Protein AF-A0A8J2TEN2-F1 (afdb_monomer)

Nearest PDB structures (foldseek):
  8vpb-assembly1_B  TM=5.980E-01  e=1.510E+00  Acetivibrio thermocellus ATCC 27405
  7sqc-assembly1_1G  TM=8.662E-01  e=4.740E+00  Chlamydomonas reinhardtii
  7t56-assembly1_B  TM=5.856E-01  e=4.740E+00  Acetivibrio thermocellus
  9dbq-assembly1_B  TM=3.751E-01  e=6.031E+00  Homo sapiens

Structure (mmCIF, N/CA/C/O backbone):
data_AF-A0A8J2TEN2-F1
#
_entry.id   AF-A0A8J2TEN2-F1
#
loop_
_atom_site.group_PDB
_atom_site.id
_atom_site.type_symbol
_atom_site.label_atom_id
_atom_site.label_alt_id
_atom_site.label_comp_id
_atom_site.label_asym_id
_atom_site.label_entity_id
_atom_site.label_seq_id
_atom_site.pdbx_PDB_ins_code
_atom_site.Cartn_x
_atom_site.Cartn_y
_atom_site.Cartn_z
_atom_site.occupancy
_atom_site.B_iso_or_equiv
_atom_site.auth_seq_id
_atom_site.auth_comp_id
_atom_site.auth_asym_id
_atom_site.auth_atom_id
_atom_site.pdbx_PDB_model_num
ATOM 1 N N . MET A 1 1 ? 18.095 -9.467 13.710 1.00 36.69 1 MET A N 1
ATOM 2 C CA . MET A 1 1 ? 17.547 -8.152 14.106 1.00 36.69 1 MET A CA 1
ATOM 3 C C . MET A 1 1 ? 16.062 -8.316 14.392 1.00 36.69 1 MET A C 1
ATOM 5 O O . MET A 1 1 ? 15.242 -8.131 13.503 1.00 36.69 1 MET A O 1
ATOM 9 N N . THR A 1 2 ? 15.722 -8.758 15.600 1.00 38.66 2 THR A N 1
ATOM 10 C CA . THR A 1 2 ? 14.329 -8.965 16.019 1.00 38.66 2 THR A CA 1
ATOM 11 C C . THR A 1 2 ? 13.789 -7.636 16.530 1.00 38.66 2 THR A C 1
ATOM 13 O O . THR A 1 2 ? 14.260 -7.135 17.548 1.00 38.66 2 THR A O 1
ATOM 16 N N . PHE A 1 3 ? 12.848 -7.034 15.803 1.00 45.72 3 PHE A N 1
ATOM 17 C CA . PHE A 1 3 ? 12.168 -5.817 16.236 1.00 45.72 3 PHE A CA 1
ATOM 18 C C . PHE A 1 3 ? 11.108 -6.201 17.271 1.00 45.72 3 PHE A C 1
ATOM 20 O O . PHE A 1 3 ? 10.046 -6.721 16.934 1.00 45.72 3 PHE A O 1
ATOM 27 N N . ILE A 1 4 ? 11.436 -6.015 18.547 1.00 41.91 4 ILE A N 1
ATOM 28 C CA . ILE A 1 4 ? 10.515 -6.237 19.658 1.00 41.91 4 ILE A CA 1
ATOM 29 C C . ILE A 1 4 ? 9.688 -4.959 19.819 1.00 41.91 4 ILE A C 1
ATOM 31 O O . ILE A 1 4 ? 10.149 -3.975 20.392 1.00 41.91 4 ILE A O 1
ATOM 35 N N . TRP A 1 5 ? 8.453 -4.973 19.317 1.00 43.09 5 TRP A N 1
ATOM 36 C CA . TRP A 1 5 ? 7.445 -3.961 19.636 1.00 43.09 5 TRP A CA 1
ATOM 37 C C . TRP A 1 5 ? 6.925 -4.225 21.057 1.00 43.09 5 TRP A C 1
ATOM 39 O O . TRP A 1 5 ? 5.862 -4.803 21.269 1.00 43.09 5 TRP A O 1
ATOM 49 N N . GLN A 1 6 ? 7.744 -3.899 22.056 1.00 43.59 6 GLN A N 1
ATOM 50 C CA . GLN A 1 6 ? 7.411 -4.074 23.466 1.00 43.59 6 GLN A CA 1
ATOM 51 C C . GLN A 1 6 ? 6.340 -3.046 23.872 1.00 43.59 6 GLN A C 1
ATOM 53 O O . GLN A 1 6 ? 6.627 -1.903 24.205 1.00 43.59 6 GLN A O 1
ATOM 58 N N . GLY A 1 7 ? 5.073 -3.447 23.762 1.00 48.34 7 GLY A N 1
ATOM 59 C CA . GLY A 1 7 ? 4.202 -3.676 24.922 1.00 48.34 7 GLY A CA 1
ATOM 60 C C . GLY A 1 7 ? 4.046 -2.607 26.013 1.00 48.34 7 GLY A C 1
ATOM 61 O O . GLY A 1 7 ? 3.633 -2.971 27.107 1.00 48.34 7 GLY A O 1
ATOM 62 N N . ALA A 1 8 ? 4.317 -1.324 25.772 1.00 41.38 8 ALA A N 1
ATOM 63 C CA . ALA A 1 8 ? 4.174 -0.271 26.789 1.00 41.38 8 ALA A CA 1
ATOM 64 C C . ALA A 1 8 ? 2.822 0.481 26.762 1.00 41.38 8 ALA A C 1
ATOM 66 O O . ALA A 1 8 ? 2.775 1.658 27.106 1.00 41.38 8 ALA A O 1
ATOM 67 N N . PHE A 1 9 ? 1.716 -0.157 26.353 1.00 50.09 9 PHE A N 1
ATOM 68 C CA . PHE A 1 9 ? 0.413 0.530 26.239 1.00 50.09 9 PHE A CA 1
ATOM 69 C C . PHE A 1 9 ? -0.691 0.054 27.195 1.00 50.09 9 PHE A C 1
ATOM 71 O O . PHE A 1 9 ? -1.749 0.675 27.216 1.00 50.09 9 PHE A O 1
ATOM 78 N N . PHE A 1 10 ? -0.476 -0.980 28.017 1.00 44.62 10 PHE A N 1
ATOM 79 C CA . PHE A 1 10 ? -1.570 -1.562 28.818 1.00 44.62 10 PHE A CA 1
ATOM 80 C C . PHE A 1 10 ? -1.452 -1.397 30.339 1.00 44.62 10 PHE A C 1
ATOM 82 O O . PHE A 1 10 ? -2.348 -1.817 31.063 1.00 44.62 10 PHE A O 1
ATOM 89 N N . SER A 1 11 ? -0.419 -0.723 30.842 1.00 36.31 11 SER A N 1
ATOM 90 C CA . SER A 1 11 ? -0.152 -0.658 32.285 1.00 36.31 11 SER A CA 1
ATOM 91 C C . SER A 1 11 ? -0.374 0.746 32.859 1.00 36.31 11 SER A C 1
ATOM 93 O O . SER A 1 11 ? 0.595 1.351 33.298 1.00 36.31 11 SER A O 1
ATOM 95 N N . ASN A 1 12 ? -1.603 1.295 32.804 1.00 33.25 12 ASN A N 1
ATOM 96 C CA . ASN A 1 12 ? -2.109 2.217 33.855 1.00 33.25 12 ASN A CA 1
ATOM 97 C C . ASN A 1 12 ? -3.552 2.758 33.722 1.00 33.25 12 ASN A C 1
ATOM 99 O O . ASN A 1 12 ? -3.970 3.526 34.580 1.00 33.25 12 ASN A O 1
ATOM 103 N N . ASN A 1 13 ? -4.351 2.387 32.718 1.00 39.09 13 ASN A N 1
ATOM 104 C CA . ASN A 1 13 ? -5.713 2.935 32.571 1.00 39.09 13 ASN A CA 1
ATOM 105 C C . ASN A 1 13 ? -6.800 1.926 32.961 1.00 39.09 13 ASN A C 1
ATOM 107 O O . ASN A 1 13 ? -7.642 1.572 32.146 1.00 39.09 13 ASN A O 1
ATOM 111 N N . VAL A 1 14 ? -6.793 1.454 34.210 1.00 41.94 14 VAL A N 1
ATOM 112 C CA . VAL A 1 14 ? -7.923 0.663 34.747 1.00 41.94 14 VAL A CA 1
ATOM 113 C C . VAL A 1 14 ? -9.119 1.557 35.119 1.00 41.94 14 VAL A C 1
ATOM 115 O O . VAL A 1 14 ? -10.198 1.049 35.390 1.00 41.94 14 VAL A O 1
ATOM 118 N N . ALA A 1 15 ? -9.008 2.887 35.069 1.00 46.69 15 ALA A N 1
ATOM 119 C CA . ALA A 1 15 ? -10.138 3.754 35.397 1.00 46.69 15 ALA A CA 1
ATOM 120 C C . ALA A 1 15 ? -10.027 5.144 34.758 1.00 46.69 15 ALA A C 1
ATOM 122 O O . ALA A 1 15 ? -9.577 6.080 35.402 1.00 46.69 15 ALA A O 1
ATOM 123 N N . MET A 1 16 ? -10.471 5.297 33.509 1.00 45.56 16 MET A N 1
ATOM 124 C CA . MET A 1 16 ? -11.051 6.560 33.020 1.00 45.56 16 MET A CA 1
ATOM 125 C C . MET A 1 16 ? -12.132 6.227 31.988 1.00 45.56 16 MET A C 1
ATOM 127 O O . MET A 1 16 ? -12.006 6.525 30.805 1.00 45.56 16 MET A O 1
ATOM 131 N N . ALA A 1 17 ? -13.186 5.546 32.436 1.00 49.12 17 ALA A N 1
ATOM 132 C CA . ALA A 1 17 ? -14.435 5.472 31.693 1.00 49.12 17 ALA A CA 1
ATOM 133 C C . ALA A 1 17 ? -15.268 6.709 32.057 1.00 49.12 17 ALA A C 1
ATOM 135 O O . ALA A 1 17 ? -16.128 6.666 32.930 1.00 49.12 17 ALA A O 1
ATOM 136 N N . SER A 1 18 ? -14.950 7.840 31.430 1.00 53.00 18 SER A N 1
ATOM 137 C CA . SER A 1 18 ? -15.948 8.878 31.182 1.00 53.00 18 SER A CA 1
ATOM 138 C C . SER A 1 18 ? -16.288 8.829 29.696 1.00 53.00 18 SER A C 1
ATOM 140 O O . SER A 1 18 ? -15.437 8.491 28.869 1.00 53.00 18 SER A O 1
ATOM 142 N N . THR A 1 19 ? -17.527 9.148 29.343 1.00 59.56 19 THR A N 1
ATOM 143 C CA . THR A 1 19 ? -17.968 9.330 27.951 1.00 59.56 19 THR A CA 1
ATOM 144 C C . THR A 1 19 ? -17.006 10.222 27.151 1.00 59.56 19 THR A C 1
ATOM 146 O O . THR A 1 19 ? -16.657 9.879 26.025 1.00 59.56 19 THR A O 1
ATOM 149 N N . ASP A 1 20 ? -16.436 11.258 27.779 1.00 62.19 20 ASP A N 1
ATOM 150 C CA . ASP A 1 20 ? -15.400 12.117 27.180 1.00 62.19 20 ASP A CA 1
ATOM 151 C C . ASP A 1 20 ? -14.125 11.362 26.755 1.00 62.19 20 ASP A C 1
ATOM 153 O O . ASP A 1 20 ? -13.495 11.695 25.746 1.00 62.19 20 ASP A O 1
ATOM 157 N N . ALA A 1 21 ? -13.697 10.348 27.514 1.00 66.19 21 ALA A N 1
ATOM 158 C CA . ALA A 1 21 ? -12.529 9.541 27.161 1.00 66.19 21 ALA A CA 1
ATOM 159 C C . ALA A 1 21 ? -12.826 8.622 25.967 1.00 66.19 21 ALA A C 1
ATOM 161 O O . ALA A 1 21 ? -11.975 8.454 25.091 1.00 66.19 21 ALA A O 1
ATOM 162 N N . ALA A 1 22 ? -14.042 8.079 25.910 1.00 66.38 22 ALA A N 1
ATOM 163 C CA . ALA A 1 22 ? -14.532 7.252 24.815 1.00 66.38 22 ALA A CA 1
ATOM 164 C C . ALA A 1 22 ? -14.627 8.054 23.498 1.00 66.38 22 ALA A C 1
ATOM 166 O O . ALA A 1 22 ? -14.047 7.648 22.488 1.00 66.38 22 ALA A O 1
ATOM 167 N N . ASP A 1 23 ? -15.215 9.254 23.534 1.00 75.00 23 ASP A N 1
ATOM 168 C CA . ASP A 1 23 ? -15.289 10.167 22.380 1.00 75.00 23 ASP A CA 1
ATOM 169 C C . ASP A 1 23 ? -13.898 10.590 21.879 1.00 75.00 23 ASP A C 1
ATOM 171 O O . ASP A 1 23 ? -13.632 10.679 20.674 1.00 75.00 23 ASP A O 1
ATOM 175 N N . LYS A 1 24 ? -12.955 10.813 22.800 1.00 80.12 24 LYS A N 1
ATOM 176 C CA . LYS A 1 24 ? -11.568 11.148 22.454 1.00 80.12 24 LYS A CA 1
ATOM 177 C C . LYS A 1 24 ? -10.844 9.989 21.765 1.00 80.12 24 LYS A C 1
ATOM 179 O O . LYS A 1 24 ? -10.023 10.239 20.875 1.00 80.12 24 LYS A O 1
ATOM 184 N N . VAL A 1 25 ? -11.120 8.746 22.165 1.00 77.88 25 VAL A N 1
ATOM 185 C CA . VAL A 1 25 ? -10.556 7.545 21.533 1.00 77.88 25 VAL A CA 1
ATOM 186 C C . VAL A 1 25 ? -11.105 7.376 20.120 1.00 77.88 25 VAL A C 1
ATOM 188 O O . VAL A 1 25 ? -10.298 7.265 19.201 1.00 77.88 25 VAL A O 1
ATOM 191 N N . GLU A 1 26 ? -12.421 7.444 19.914 1.00 77.81 26 GLU A N 1
ATOM 192 C CA . GLU A 1 26 ? -13.033 7.387 18.573 1.00 77.81 26 GLU A CA 1
ATOM 193 C C . GLU A 1 26 ? -12.474 8.461 17.636 1.00 77.81 26 GLU A C 1
ATOM 195 O O . GLU A 1 26 ? -12.019 8.160 16.531 1.00 77.81 26 GLU A O 1
ATOM 200 N N . ASN A 1 27 ? -12.407 9.713 18.102 1.00 79.56 27 ASN A N 1
ATOM 201 C CA . ASN A 1 27 ? -11.874 10.819 17.306 1.00 79.56 27 ASN A CA 1
ATOM 202 C C . ASN A 1 27 ? -10.406 10.585 16.909 1.00 79.56 27 ASN A C 1
ATOM 204 O O . ASN A 1 27 ? -9.999 10.857 15.775 1.00 79.56 27 ASN A O 1
ATOM 208 N N . LYS A 1 28 ? -9.595 10.059 17.836 1.00 84.75 28 LYS A N 1
ATOM 209 C CA . LYS A 1 28 ? -8.194 9.731 17.565 1.00 84.75 28 LYS A CA 1
ATOM 210 C C . LYS A 1 28 ? -8.065 8.561 16.594 1.00 84.75 28 LYS A C 1
ATOM 212 O O . LYS A 1 28 ? -7.260 8.649 15.673 1.00 84.75 28 LYS A O 1
ATOM 217 N N . VAL A 1 29 ? -8.856 7.506 16.770 1.00 83.62 29 VAL A N 1
ATOM 218 C CA . VAL A 1 29 ? -8.856 6.330 15.892 1.00 83.62 29 VAL A CA 1
ATOM 219 C C . VAL A 1 29 ? -9.236 6.733 14.471 1.00 83.62 29 VAL A C 1
ATOM 221 O O . VAL A 1 29 ? -8.516 6.372 13.547 1.00 83.62 29 VAL A O 1
ATOM 224 N N . GLY A 1 30 ? -10.269 7.562 14.289 1.00 78.75 30 GLY A N 1
ATOM 225 C CA . GLY A 1 30 ? -10.634 8.098 12.976 1.00 78.75 30 GLY A CA 1
ATOM 226 C C . GLY A 1 30 ? -9.515 8.934 12.338 1.00 78.75 30 GLY A C 1
ATOM 227 O O . GLY A 1 30 ? -9.197 8.759 11.160 1.00 78.75 30 GLY A O 1
ATOM 228 N N . LYS A 1 31 ? -8.845 9.801 13.115 1.00 85.81 31 LYS A N 1
ATOM 229 C CA . LYS A 1 31 ? -7.689 10.587 12.636 1.00 85.81 31 LYS A CA 1
ATOM 230 C C . LYS A 1 31 ? -6.493 9.717 12.256 1.00 85.81 31 LYS A C 1
ATOM 232 O O . LYS A 1 31 ? -5.875 9.951 11.217 1.00 85.81 31 LYS A O 1
ATOM 237 N N . ASP A 1 32 ? -6.150 8.739 13.086 1.00 86.69 32 ASP A N 1
ATOM 238 C CA . ASP A 1 32 ? -5.003 7.863 12.859 1.00 86.69 32 ASP A CA 1
ATOM 239 C C . ASP A 1 32 ? -5.278 6.885 11.704 1.00 86.69 32 ASP A C 1
ATOM 241 O O . ASP A 1 32 ? -4.394 6.671 10.874 1.00 86.69 32 ASP A O 1
ATOM 245 N N . ALA A 1 33 ? -6.511 6.385 11.566 1.00 85.94 33 ALA A N 1
ATOM 246 C CA . ALA A 1 33 ? -6.958 5.610 10.410 1.00 85.94 33 ALA A CA 1
ATOM 247 C C . ALA A 1 33 ? -6.893 6.436 9.117 1.00 85.94 33 ALA A C 1
ATOM 249 O O . ALA A 1 33 ? -6.340 5.974 8.119 1.00 85.94 33 ALA A O 1
ATOM 250 N N . GLY A 1 34 ? -7.374 7.683 9.140 1.00 86.75 34 GLY A N 1
ATOM 251 C CA . GLY A 1 34 ? -7.256 8.607 8.010 1.00 86.75 34 GLY A CA 1
ATOM 252 C C . GLY A 1 34 ? -5.799 8.867 7.614 1.00 86.75 34 GLY A C 1
ATOM 253 O O . GLY A 1 34 ? -5.445 8.763 6.440 1.00 86.75 34 GLY A O 1
ATOM 254 N N . ARG A 1 35 ? -4.916 9.117 8.592 1.00 90.38 35 ARG A N 1
ATOM 255 C CA . ARG A 1 35 ? -3.473 9.281 8.345 1.00 90.38 35 ARG A CA 1
ATOM 256 C C . ARG A 1 35 ? -2.850 8.011 7.759 1.00 90.38 35 ARG A C 1
ATOM 258 O O . ARG A 1 35 ? -2.040 8.109 6.841 1.00 90.38 35 ARG A O 1
ATOM 265 N N . ALA A 1 36 ? -3.226 6.838 8.265 1.00 90.25 36 ALA A N 1
ATOM 266 C CA . ALA A 1 36 ? -2.737 5.561 7.758 1.00 90.25 36 ALA A CA 1
ATOM 267 C C . ALA A 1 36 ? -3.164 5.330 6.302 1.00 90.25 36 ALA A C 1
ATOM 269 O O . ALA A 1 36 ? -2.329 4.954 5.485 1.00 90.25 36 ALA A O 1
ATOM 270 N N . LYS A 1 37 ? -4.424 5.615 5.952 1.00 90.94 37 LYS A N 1
ATOM 271 C CA . LYS A 1 37 ? -4.911 5.529 4.565 1.00 90.94 37 LYS A CA 1
ATOM 272 C C . LYS A 1 37 ? -4.169 6.479 3.631 1.00 90.94 37 LYS A C 1
ATOM 274 O O . LYS A 1 37 ? -3.709 6.040 2.583 1.00 90.94 37 LYS A O 1
ATOM 279 N N . ASN A 1 38 ? -3.966 7.733 4.035 1.00 92.00 38 ASN A N 1
ATOM 280 C CA . ASN A 1 38 ? -3.179 8.685 3.245 1.00 92.00 38 ASN A CA 1
ATOM 281 C C . ASN A 1 38 ? -1.747 8.181 3.028 1.00 92.00 38 ASN A C 1
ATOM 283 O O . ASN A 1 38 ? -1.261 8.164 1.907 1.00 92.00 38 ASN A O 1
ATOM 287 N N . PHE A 1 39 ? -1.099 7.662 4.073 1.00 93.56 39 PHE A N 1
ATOM 288 C CA . PHE A 1 39 ? 0.233 7.071 3.944 1.00 93.56 39 PHE A CA 1
ATOM 289 C C . PHE A 1 39 ? 0.263 5.859 2.993 1.00 93.56 39 PHE A C 1
ATOM 291 O O . PHE A 1 39 ? 1.218 5.686 2.231 1.00 93.56 39 PHE A O 1
ATOM 298 N N . ILE A 1 40 ? -0.773 5.013 3.022 1.00 92.25 40 ILE A N 1
ATOM 299 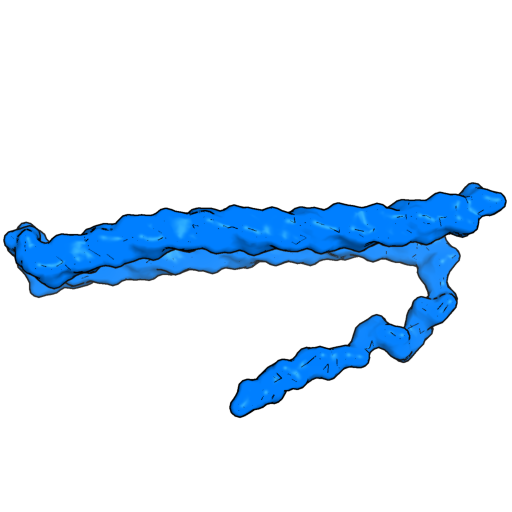C CA . ILE A 1 40 ? -0.920 3.874 2.106 1.00 92.25 40 ILE A CA 1
ATOM 300 C C . ILE A 1 40 ? -1.072 4.367 0.659 1.00 92.25 40 ILE A C 1
ATOM 302 O O . ILE A 1 40 ? -0.397 3.837 -0.225 1.00 92.25 40 ILE A O 1
ATOM 306 N N . GLN A 1 41 ? -1.899 5.390 0.423 1.00 93.62 41 GLN A N 1
ATOM 307 C CA . GLN A 1 41 ? -2.076 6.030 -0.886 1.00 93.62 41 GLN A CA 1
ATOM 308 C C . GLN A 1 41 ? -0.759 6.628 -1.396 1.00 93.62 41 GLN A C 1
ATOM 310 O O . GLN A 1 41 ? -0.323 6.272 -2.489 1.00 93.62 41 GLN A O 1
ATOM 315 N N . ASP A 1 42 ? -0.068 7.424 -0.578 1.00 95.38 42 ASP A N 1
ATOM 316 C CA . ASP A 1 42 ? 1.221 8.034 -0.925 1.00 95.38 42 ASP A CA 1
ATOM 317 C C . ASP A 1 42 ? 2.273 6.970 -1.265 1.00 95.38 42 ASP A C 1
ATOM 319 O O . ASP A 1 42 ? 3.066 7.106 -2.200 1.00 95.38 42 ASP A O 1
ATOM 323 N N . THR A 1 43 ? 2.301 5.880 -0.495 1.00 93.94 43 THR A N 1
ATOM 324 C CA . THR A 1 43 ? 3.237 4.775 -0.724 1.00 93.94 43 THR A CA 1
ATOM 325 C C . THR A 1 43 ? 2.913 4.045 -2.022 1.00 93.94 43 THR A C 1
ATOM 327 O O . THR A 1 43 ? 3.819 3.752 -2.803 1.00 93.94 43 THR A O 1
ATOM 330 N N . LYS A 1 44 ? 1.628 3.777 -2.281 1.00 95.00 44 LYS A N 1
ATOM 331 C CA . LYS A 1 44 ? 1.151 3.201 -3.542 1.00 95.00 44 LYS A CA 1
ATOM 332 C C . LYS A 1 44 ? 1.605 4.065 -4.716 1.00 95.00 44 LYS A C 1
ATOM 334 O O . LYS A 1 44 ? 2.234 3.534 -5.627 1.00 95.00 44 LYS A O 1
ATOM 339 N N . GLU A 1 45 ? 1.348 5.369 -4.677 1.00 94.81 45 GLU A N 1
ATOM 340 C CA . GLU A 1 45 ? 1.730 6.309 -5.739 1.00 94.81 45 GLU A CA 1
ATOM 341 C C . GLU A 1 45 ? 3.242 6.321 -5.976 1.00 94.81 45 GLU A C 1
ATOM 343 O O . GLU A 1 45 ? 3.684 6.106 -7.104 1.00 94.81 45 GLU A O 1
ATOM 348 N N . LYS A 1 46 ? 4.054 6.413 -4.917 1.00 95.31 46 LYS A N 1
ATOM 349 C CA . LYS A 1 46 ? 5.522 6.349 -5.033 1.00 95.31 46 LYS A CA 1
ATOM 350 C C . LYS A 1 46 ? 6.016 5.061 -5.687 1.00 95.31 46 LYS A C 1
ATOM 352 O O . LYS A 1 46 ? 6.943 5.097 -6.494 1.00 95.31 46 LYS A O 1
ATOM 357 N N . VAL A 1 47 ? 5.422 3.918 -5.346 1.00 94.50 47 VAL A N 1
ATOM 358 C CA . VAL A 1 47 ? 5.790 2.630 -5.953 1.00 94.50 47 VAL A CA 1
ATOM 359 C C . VAL A 1 47 ? 5.388 2.590 -7.427 1.00 94.50 47 VAL A C 1
ATOM 361 O O . VAL A 1 47 ? 6.173 2.136 -8.263 1.00 94.50 47 VAL A O 1
ATOM 364 N N . GLN A 1 48 ? 4.197 3.089 -7.764 1.00 93.94 48 GLN A N 1
ATOM 365 C CA . GLN A 1 48 ? 3.741 3.176 -9.148 1.00 93.94 48 GLN A CA 1
ATOM 366 C C . GLN A 1 48 ? 4.647 4.090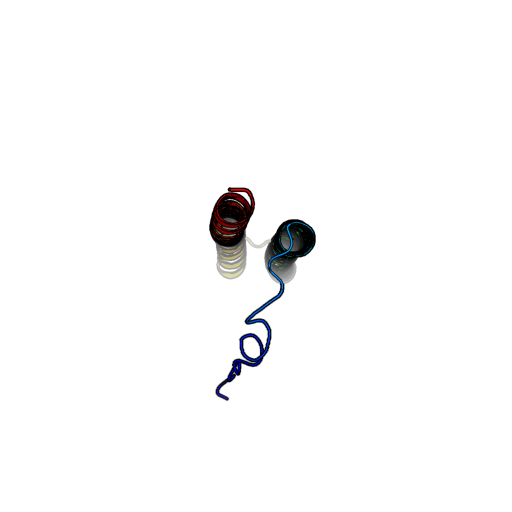 -9.983 1.00 93.94 48 GLN A C 1
ATOM 368 O O . GLN A 1 48 ? 5.026 3.727 -11.098 1.00 93.94 48 GLN A O 1
ATOM 373 N N . ASP A 1 49 ? 5.045 5.237 -9.442 1.00 95.56 49 ASP A N 1
ATOM 374 C CA . ASP A 1 49 ? 5.916 6.190 -10.124 1.00 95.56 49 ASP A CA 1
ATOM 375 C C . ASP A 1 49 ? 7.337 5.658 -10.286 1.00 95.56 49 ASP A C 1
ATOM 377 O O . ASP A 1 49 ? 7.916 5.771 -11.368 1.00 95.56 49 ASP A O 1
ATOM 381 N N . ALA A 1 50 ? 7.878 4.976 -9.274 1.00 94.88 50 ALA A N 1
ATOM 382 C CA . ALA A 1 50 ? 9.159 4.287 -9.392 1.00 94.88 50 ALA A CA 1
ATOM 383 C C . ALA A 1 50 ? 9.118 3.197 -10.477 1.00 94.88 50 ALA A C 1
ATOM 385 O O . ALA A 1 50 ? 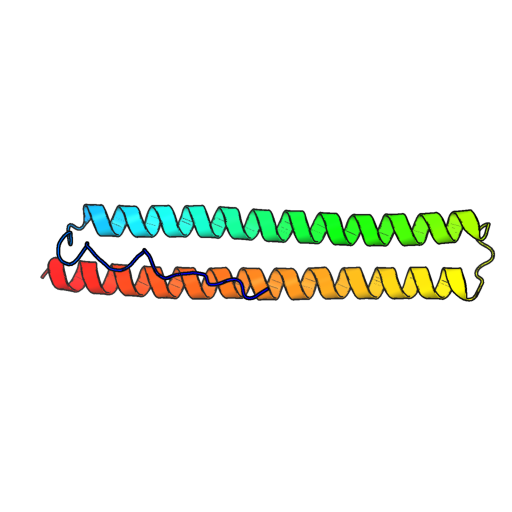10.049 3.078 -11.275 1.00 94.88 50 ALA A O 1
ATOM 386 N N . ALA A 1 51 ? 8.028 2.426 -10.558 1.00 93.25 51 ALA A N 1
ATOM 387 C CA . ALA A 1 51 ? 7.854 1.404 -11.587 1.00 93.25 51 ALA A CA 1
ATOM 388 C C . ALA A 1 51 ? 7.752 2.006 -12.998 1.00 93.25 51 ALA A C 1
ATOM 390 O O . ALA A 1 51 ? 8.368 1.488 -13.932 1.00 93.25 51 ALA A O 1
ATOM 391 N N . LYS A 1 52 ? 7.013 3.113 -13.157 1.00 93.69 52 LYS A N 1
ATOM 392 C CA . LYS A 1 52 ? 6.938 3.863 -14.421 1.00 93.69 52 LYS A CA 1
ATOM 393 C C . LYS A 1 52 ? 8.312 4.406 -14.812 1.00 93.69 52 LYS A C 1
ATOM 395 O O . LYS A 1 52 ? 8.759 4.139 -15.921 1.00 93.69 52 LYS A O 1
ATOM 400 N N . SER A 1 53 ? 8.999 5.081 -13.889 1.00 95.12 53 SER A N 1
ATOM 401 C CA . SER A 1 53 ? 10.324 5.663 -14.122 1.00 95.12 53 SER A CA 1
ATOM 402 C C . SER A 1 53 ? 11.357 4.604 -14.506 1.00 95.12 53 SER A C 1
ATOM 404 O O . SER A 1 53 ? 12.106 4.797 -15.459 1.00 95.12 53 SER A O 1
ATOM 406 N N . ASN A 1 54 ? 11.373 3.457 -13.824 1.00 92.19 54 ASN A N 1
ATOM 407 C CA . ASN A 1 54 ? 12.291 2.368 -14.153 1.00 92.19 54 ASN A CA 1
ATOM 408 C C . ASN A 1 54 ? 12.013 1.777 -15.538 1.00 92.19 54 ASN A C 1
ATOM 410 O O . ASN A 1 54 ? 12.955 1.507 -16.277 1.00 92.19 54 ASN A O 1
ATOM 414 N N . ALA A 1 55 ? 10.743 1.596 -15.908 1.00 91.88 55 ALA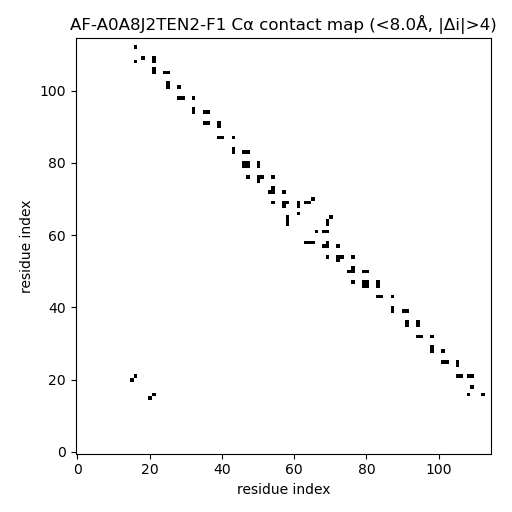 A N 1
ATOM 415 C CA . ALA A 1 55 ? 10.402 1.124 -17.246 1.00 91.88 55 ALA A CA 1
ATOM 416 C C . ALA A 1 55 ? 10.823 2.122 -18.332 1.00 91.88 55 ALA A C 1
ATOM 418 O O . ALA A 1 55 ? 11.395 1.694 -19.328 1.00 91.88 55 ALA A O 1
ATOM 419 N N . SER A 1 56 ? 10.608 3.424 -18.113 1.00 91.25 56 SER A N 1
ATOM 420 C CA . SER A 1 56 ? 11.052 4.473 -19.038 1.00 91.25 56 SER A CA 1
ATOM 421 C C . SER A 1 56 ? 12.573 4.518 -19.171 1.00 91.25 56 SER A C 1
ATOM 423 O O . SER A 1 56 ? 13.076 4.519 -20.281 1.00 91.25 56 SER A O 1
ATOM 425 N N . LYS A 1 57 ? 13.329 4.428 -18.068 1.00 92.44 57 LYS A N 1
ATOM 426 C CA . LYS A 1 57 ? 14.802 4.371 -18.131 1.00 92.44 57 LYS A CA 1
ATOM 427 C C . LYS A 1 57 ? 15.315 3.174 -18.925 1.00 92.44 57 LYS A C 1
ATOM 429 O O . LYS A 1 57 ? 16.335 3.278 -19.593 1.00 92.44 57 LYS A O 1
ATOM 434 N N . VAL A 1 58 ? 14.645 2.026 -18.8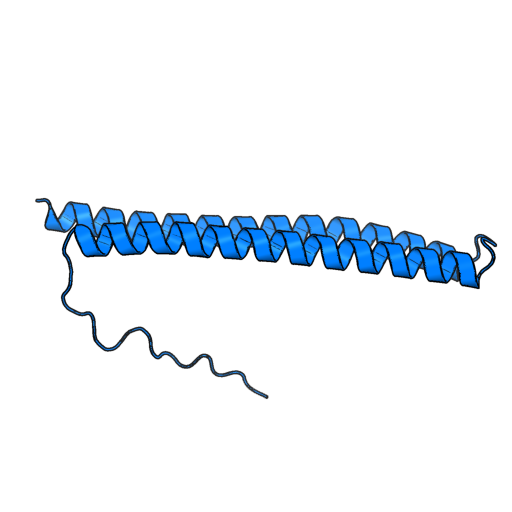19 1.00 91.19 58 VAL A N 1
ATOM 435 C CA . VAL A 1 58 ? 14.998 0.844 -19.614 1.00 91.19 58 VAL A CA 1
ATOM 436 C C . VAL A 1 58 ? 14.657 1.058 -21.086 1.00 91.19 58 VAL A C 1
ATOM 438 O O . VAL A 1 58 ? 15.448 0.671 -21.938 1.00 91.19 58 VAL A O 1
ATOM 441 N N . GLU A 1 59 ? 13.512 1.664 -21.390 1.00 89.25 59 GLU 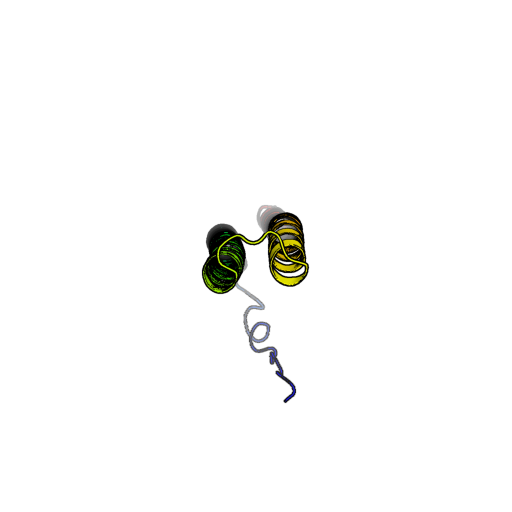A N 1
ATOM 442 C CA . GLU A 1 59 ? 13.120 2.025 -22.757 1.00 89.25 59 GLU A CA 1
ATOM 443 C C . GLU A 1 59 ? 14.136 2.983 -23.394 1.00 89.25 59 GLU A C 1
ATOM 445 O O . GLU A 1 59 ? 14.644 2.682 -24.471 1.00 89.25 59 GLU A O 1
ATOM 450 N N . ASP A 1 60 ? 14.542 4.032 -22.675 1.00 89.75 60 ASP A N 1
ATOM 451 C CA . ASP A 1 60 ? 15.577 4.977 -23.109 1.00 89.75 60 ASP A CA 1
ATOM 452 C C . ASP A 1 60 ? 16.935 4.283 -23.300 1.00 89.75 60 ASP A C 1
ATOM 454 O O . ASP A 1 60 ? 17.592 4.459 -24.318 1.00 89.75 60 ASP A O 1
ATOM 458 N N . ALA A 1 61 ? 17.350 3.432 -22.353 1.00 89.50 61 ALA A N 1
ATOM 459 C CA . ALA A 1 61 ? 18.619 2.701 -22.431 1.00 89.50 61 ALA A CA 1
ATOM 460 C C . ALA A 1 61 ? 18.649 1.622 -23.527 1.00 89.50 61 ALA A C 1
ATOM 462 O O . ALA A 1 61 ? 19.705 1.054 -23.809 1.00 89.50 61 ALA A O 1
ATOM 463 N N . THR A 1 62 ? 17.493 1.284 -24.097 1.00 88.69 62 THR A N 1
ATOM 464 C CA . THR A 1 62 ? 17.366 0.304 -25.177 1.00 88.69 62 THR A CA 1
ATOM 465 C C . THR A 1 62 ? 16.931 0.942 -26.491 1.00 88.69 62 THR A C 1
ATOM 467 O O . THR A 1 62 ? 16.559 0.204 -27.406 1.00 88.69 62 THR A O 1
ATOM 470 N N . ASP A 1 63 ? 16.983 2.276 -26.586 1.00 87.50 63 ASP A N 1
ATOM 471 C CA . ASP A 1 63 ? 16.590 3.081 -27.748 1.00 87.50 63 ASP A CA 1
ATOM 472 C C . ASP A 1 63 ? 15.196 2.721 -28.299 1.00 87.50 63 ASP A C 1
ATOM 474 O O . ASP A 1 63 ? 14.955 2.765 -29.506 1.00 87.50 63 ASP A O 1
ATOM 478 N N . GLY A 1 64 ? 14.275 2.278 -27.435 1.00 77.00 64 GLY A N 1
ATOM 479 C CA . GLY A 1 64 ? 12.948 1.810 -27.852 1.00 77.00 64 GLY A CA 1
ATOM 480 C C . GLY A 1 64 ? 12.976 0.621 -28.825 1.00 77.00 64 GLY A C 1
ATOM 481 O O . GLY A 1 64 ? 12.044 0.430 -29.609 1.00 77.00 64 GLY A O 1
ATOM 482 N N . SER A 1 65 ? 14.046 -0.182 -28.809 1.00 77.06 65 SER A N 1
ATOM 483 C CA . SER A 1 65 ? 14.250 -1.320 -29.721 1.00 77.06 65 SER A CA 1
ATOM 484 C C . SER A 1 65 ? 13.207 -2.437 -29.579 1.00 77.06 65 SER A C 1
ATOM 486 O O . SER A 1 65 ? 13.198 -3.384 -30.369 1.00 77.06 65 SER A O 1
ATOM 488 N N . GLY A 1 66 ? 12.340 -2.386 -28.564 1.00 79.12 66 GLY A N 1
ATOM 489 C CA . GLY A 1 66 ? 11.327 -3.400 -28.297 1.00 79.12 66 GLY A CA 1
ATOM 490 C C . GLY A 1 66 ? 11.938 -4.743 -27.904 1.00 79.12 66 GLY A C 1
ATOM 491 O O . GLY A 1 66 ? 11.314 -5.794 -28.083 1.00 79.12 66 GLY A O 1
ATOM 492 N N . ASN A 1 67 ? 13.177 -4.739 -27.410 1.00 87.25 67 ASN A N 1
ATOM 493 C CA . ASN A 1 67 ? 13.924 -5.951 -27.109 1.00 87.25 67 ASN A CA 1
ATOM 494 C C . ASN A 1 67 ? 13.358 -6.695 -25.877 1.00 87.25 67 ASN A C 1
ATOM 496 O O . ASN A 1 67 ? 12.380 -6.294 -25.240 1.00 87.25 67 ASN A O 1
ATOM 500 N N . PHE A 1 68 ? 13.937 -7.853 -25.546 1.00 87.69 68 PHE A N 1
ATOM 501 C CA . PHE A 1 68 ? 13.468 -8.664 -24.415 1.00 87.69 68 PHE A CA 1
ATOM 502 C C . PHE A 1 68 ? 13.498 -7.910 -23.073 1.00 87.69 68 PHE A C 1
ATOM 504 O O . PHE A 1 68 ? 12.600 -8.098 -22.250 1.00 87.69 68 PHE A O 1
ATOM 511 N N . ILE A 1 69 ? 14.494 -7.048 -22.864 1.00 88.00 69 ILE A N 1
ATOM 512 C CA . ILE A 1 69 ? 14.683 -6.293 -21.621 1.00 88.00 69 ILE A CA 1
ATOM 513 C C . ILE A 1 69 ? 13.582 -5.238 -21.480 1.00 88.00 69 ILE A C 1
ATOM 515 O O . ILE A 1 69 ? 12.930 -5.171 -20.439 1.00 88.00 69 ILE A O 1
ATOM 519 N N . GLU A 1 70 ? 13.298 -4.492 -22.547 1.00 87.94 70 GLU A N 1
ATOM 520 C CA . GLU A 1 70 ? 12.229 -3.492 -22.573 1.00 87.94 70 GLU A CA 1
ATOM 521 C C . GLU A 1 70 ? 10.846 -4.126 -22.357 1.00 87.94 70 GLU A C 1
ATOM 523 O O . GLU A 1 70 ? 10.061 -3.683 -21.514 1.00 87.94 70 GLU A O 1
ATOM 528 N N . ARG A 1 71 ? 10.562 -5.238 -23.050 1.00 89.31 71 ARG A N 1
ATOM 529 C CA . ARG A 1 71 ? 9.310 -5.992 -22.871 1.00 89.31 71 ARG A CA 1
ATOM 530 C C . ARG A 1 71 ? 9.143 -6.493 -21.440 1.00 89.31 71 ARG A C 1
ATOM 532 O O . ARG A 1 71 ? 8.040 -6.433 -20.891 1.00 89.31 71 ARG A O 1
ATOM 539 N N . LYS A 1 72 ? 10.226 -6.971 -20.823 1.00 92.19 72 LYS A N 1
ATOM 540 C CA . LYS A 1 72 ? 10.218 -7.402 -19.423 1.00 92.19 72 LYS A CA 1
ATOM 541 C C . LYS A 1 72 ? 9.954 -6.226 -18.484 1.00 92.19 72 LYS A C 1
ATOM 543 O O . LYS A 1 72 ? 9.086 -6.347 -17.627 1.00 92.19 72 LYS A O 1
ATOM 548 N N . ALA A 1 73 ? 10.610 -5.086 -18.684 1.00 91.44 73 ALA A N 1
ATOM 549 C CA . ALA A 1 73 ? 10.397 -3.897 -17.863 1.00 91.44 73 ALA A CA 1
ATOM 550 C C . ALA A 1 73 ? 8.956 -3.366 -17.963 1.00 91.44 73 ALA A C 1
ATOM 552 O O . ALA A 1 73 ? 8.337 -3.061 -16.943 1.00 91.44 73 ALA A O 1
ATOM 553 N N . LYS A 1 74 ? 8.369 -3.341 -19.169 1.00 91.25 74 LYS A N 1
ATOM 554 C CA . LYS A 1 74 ? 6.953 -2.984 -19.376 1.00 91.25 74 LYS A CA 1
ATOM 555 C C . LYS A 1 74 ? 6.011 -3.960 -18.657 1.00 91.25 74 LYS A C 1
ATOM 557 O O . LYS A 1 74 ? 5.074 -3.519 -17.992 1.00 91.25 74 LYS A O 1
ATOM 562 N N . LYS A 1 75 ? 6.283 -5.269 -18.727 1.00 94.31 75 LYS A N 1
ATOM 563 C CA . LYS A 1 75 ? 5.511 -6.305 -18.017 1.00 94.31 75 LYS A CA 1
ATOM 564 C C . LYS A 1 75 ? 5.614 -6.166 -16.497 1.00 94.31 75 LYS A C 1
ATOM 566 O O . LYS A 1 75 ? 4.598 -6.248 -15.806 1.00 94.31 75 LYS A O 1
ATOM 571 N N . ASP A 1 76 ? 6.820 -5.945 -15.984 1.00 93.75 76 ASP A N 1
ATOM 572 C CA . ASP A 1 76 ? 7.068 -5.790 -14.552 1.00 93.75 76 ASP A CA 1
ATOM 573 C C . ASP A 1 76 ? 6.405 -4.517 -14.021 1.00 93.75 76 ASP A C 1
ATOM 575 O O . ASP A 1 76 ? 5.735 -4.579 -12.991 1.00 93.75 76 ASP A O 1
ATOM 579 N N . LYS A 1 77 ? 6.468 -3.404 -14.766 1.00 94.69 77 LYS A N 1
ATOM 580 C CA . LYS A 1 77 ? 5.701 -2.189 -14.464 1.00 94.69 77 LYS A CA 1
ATOM 581 C C . LYS A 1 77 ? 4.220 -2.505 -14.292 1.00 94.69 77 LYS A C 1
ATOM 583 O O . LYS A 1 77 ? 3.672 -2.218 -13.234 1.00 94.69 77 LYS A O 1
ATOM 588 N N . SER A 1 78 ? 3.576 -3.117 -15.288 1.00 94.44 78 SER A N 1
ATOM 589 C CA . SER A 1 78 ? 2.140 -3.423 -15.217 1.00 94.44 78 SER A CA 1
ATOM 590 C C . SER A 1 78 ? 1.791 -4.305 -14.019 1.00 94.44 78 SER A C 1
ATOM 592 O O . SER A 1 78 ? 0.810 -4.045 -13.327 1.00 94.44 78 SER A O 1
ATOM 594 N N . ARG A 1 79 ? 2.627 -5.306 -13.718 1.00 95.88 79 ARG A N 1
ATOM 595 C CA . ARG A 1 79 ? 2.428 -6.178 -12.555 1.00 95.88 79 ARG A CA 1
ATOM 596 C C . ARG A 1 79 ? 2.567 -5.428 -11.231 1.00 95.88 79 ARG A C 1
ATOM 598 O O . ARG A 1 79 ? 1.844 -5.737 -10.287 1.00 95.88 79 ARG A O 1
ATOM 605 N N . ILE A 1 80 ? 3.508 -4.489 -11.141 1.00 94.31 80 ILE A N 1
ATOM 606 C CA . ILE A 1 80 ? 3.682 -3.654 -9.950 1.00 94.31 80 ILE A CA 1
ATOM 607 C C . ILE A 1 80 ? 2.475 -2.734 -9.783 1.00 94.31 80 ILE A C 1
ATOM 609 O O . ILE A 1 80 ? 1.931 -2.703 -8.689 1.00 94.31 80 ILE A O 1
ATOM 613 N N . LEU A 1 81 ? 2.004 -2.071 -10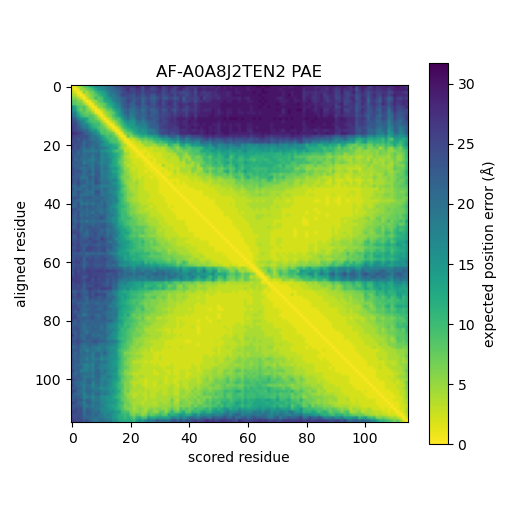.845 1.00 93.44 81 LEU A N 1
ATOM 614 C CA . LEU A 1 81 ? 0.811 -1.215 -10.782 1.00 93.44 81 LEU A CA 1
ATOM 615 C C . LEU A 1 81 ? -0.401 -1.979 -10.221 1.00 93.44 81 LEU A C 1
ATOM 617 O O . LEU A 1 81 ? -0.992 -1.540 -9.236 1.00 93.44 81 LEU A O 1
ATOM 621 N N . GLU A 1 82 ? -0.696 -3.158 -10.782 1.00 96.00 82 GLU A N 1
ATOM 622 C CA . GLU A 1 82 ? -1.809 -4.011 -10.345 1.00 96.00 82 GLU A CA 1
ATOM 623 C C . GLU A 1 82 ? -1.656 -4.452 -8.880 1.00 96.00 82 GLU A C 1
ATOM 625 O O . GLU A 1 82 ? -2.598 -4.389 -8.085 1.00 96.00 82 GLU A O 1
ATOM 630 N N . LYS A 1 83 ? -0.453 -4.896 -8.492 1.00 94.50 83 LYS A N 1
ATOM 631 C CA . LYS A 1 83 ? -0.189 -5.320 -7.112 1.00 94.50 83 LYS A CA 1
ATOM 632 C C . LYS A 1 83 ? -0.279 -4.164 -6.128 1.00 94.50 83 LYS A C 1
ATOM 634 O O . LYS A 1 83 ? -0.881 -4.342 -5.078 1.00 94.50 83 LYS A O 1
ATOM 639 N N . SER A 1 84 ? 0.280 -3.004 -6.456 1.00 93.44 84 SER A N 1
ATOM 640 C CA . SER A 1 84 ? 0.245 -1.823 -5.597 1.00 93.44 84 SER A CA 1
ATOM 641 C C . SER A 1 84 ? -1.187 -1.381 -5.315 1.00 93.44 84 SER A C 1
ATOM 643 O O . SER A 1 84 ? -1.507 -1.096 -4.166 1.00 93.44 84 SER A O 1
ATOM 645 N N . GLU A 1 85 ? -2.070 -1.390 -6.317 1.00 92.88 85 GLU A N 1
ATOM 646 C CA . GLU A 1 85 ? -3.495 -1.090 -6.116 1.00 92.88 85 GLU A CA 1
ATOM 647 C C . GLU A 1 85 ? -4.172 -2.123 -5.218 1.00 92.88 85 GLU A C 1
ATOM 649 O O . GLU A 1 85 ? -4.861 -1.775 -4.257 1.00 92.88 85 GLU A O 1
ATOM 654 N N . LYS A 1 86 ? -3.938 -3.408 -5.492 1.00 95.19 86 LYS A N 1
ATOM 655 C CA . LYS A 1 86 ? -4.529 -4.503 -4.722 1.00 95.19 86 LYS A CA 1
ATOM 656 C C . LYS A 1 86 ? -4.062 -4.512 -3.270 1.00 95.19 86 LYS A C 1
ATOM 658 O O . LYS A 1 86 ? -4.868 -4.757 -2.372 1.00 95.19 86 LYS A O 1
ATOM 663 N N . ASP A 1 87 ? -2.780 -4.272 -3.036 1.00 93.62 87 ASP A N 1
ATOM 664 C CA . ASP A 1 87 ? -2.183 -4.279 -1.705 1.00 93.62 87 ASP A CA 1
ATOM 665 C C . ASP A 1 87 ? -2.578 -3.023 -0.921 1.00 93.62 87 ASP A C 1
ATOM 667 O O . ASP A 1 87 ? -2.916 -3.136 0.260 1.00 93.62 87 ASP A O 1
ATOM 671 N N . ALA A 1 88 ? -2.660 -1.859 -1.576 1.00 93.00 88 ALA A N 1
ATOM 672 C CA . ALA A 1 88 ? -3.217 -0.651 -0.975 1.00 93.00 88 ALA A CA 1
ATOM 673 C C . ALA A 1 88 ? -4.669 -0.878 -0.537 1.00 93.00 88 ALA A C 1
ATOM 675 O O . ALA A 1 88 ? -4.974 -0.747 0.646 1.00 93.00 88 ALA A O 1
ATOM 676 N N . ALA A 1 89 ? -5.533 -1.355 -1.439 1.00 93.88 89 ALA A N 1
ATOM 677 C CA . ALA A 1 89 ? -6.937 -1.628 -1.132 1.00 93.88 89 ALA A CA 1
ATOM 678 C C . ALA A 1 89 ? -7.110 -2.668 -0.009 1.00 93.88 89 ALA A C 1
ATOM 680 O O . ALA A 1 89 ? -7.979 -2.541 0.856 1.00 93.88 89 ALA A O 1
ATOM 681 N N . ARG A 1 90 ? -6.274 -3.715 0.014 1.00 94.50 90 ARG A N 1
ATOM 682 C CA . ARG A 1 90 ? -6.277 -4.713 1.097 1.00 94.50 90 ARG A CA 1
ATOM 683 C C . ARG A 1 90 ? -5.884 -4.107 2.438 1.00 94.50 90 ARG A C 1
ATOM 685 O O . ARG A 1 90 ? -6.491 -4.459 3.449 1.00 94.50 90 ARG A O 1
ATOM 692 N N . THR A 1 91 ? -4.891 -3.225 2.443 1.00 92.56 91 THR A N 1
ATOM 693 C CA . THR A 1 91 ? -4.386 -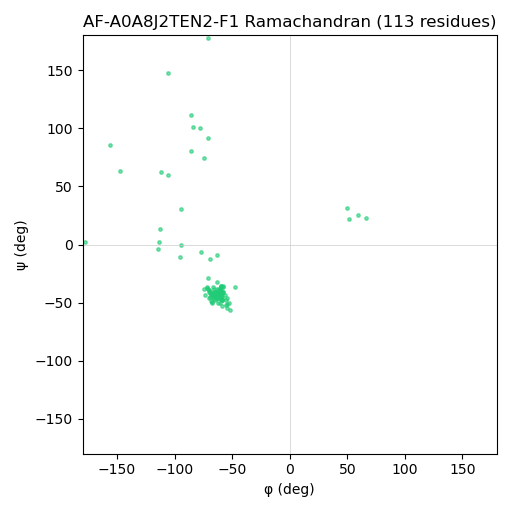2.593 3.665 1.00 92.56 91 THR A CA 1
ATOM 694 C C . THR A 1 91 ? -5.366 -1.542 4.179 1.00 92.56 91 THR A C 1
ATOM 696 O O . THR A 1 91 ? -5.691 -1.559 5.362 1.00 92.56 91 THR A O 1
ATOM 699 N N . GLU A 1 92 ? -5.938 -0.712 3.304 1.00 92.81 92 GLU A N 1
ATOM 700 C CA . GLU A 1 92 ? -7.018 0.221 3.656 1.00 92.81 92 GLU A CA 1
ATOM 701 C C . GLU A 1 92 ? -8.213 -0.517 4.271 1.00 92.81 92 GLU A C 1
ATOM 703 O O . GLU A 1 92 ? -8.706 -0.131 5.328 1.00 92.81 92 GLU A O 1
ATOM 708 N N . LYS A 1 93 ? -8.607 -1.660 3.695 1.00 92.31 93 LYS A N 1
ATOM 709 C CA . LYS A 1 93 ? -9.675 -2.499 4.254 1.00 92.31 93 LYS A CA 1
ATOM 710 C C . LYS A 1 93 ? -9.331 -3.072 5.633 1.00 92.31 93 LYS A C 1
ATOM 712 O O . LYS A 1 93 ? -10.229 -3.302 6.444 1.00 92.31 93 LYS A O 1
ATOM 717 N N . ALA A 1 94 ? -8.060 -3.362 5.906 1.00 92.06 94 ALA A N 1
ATOM 718 C CA . ALA A 1 94 ? -7.623 -3.804 7.230 1.00 92.06 94 ALA A CA 1
ATOM 719 C C . ALA A 1 94 ? -7.671 -2.657 8.251 1.00 92.06 94 ALA A C 1
ATOM 721 O O . ALA A 1 94 ? -8.101 -2.879 9.386 1.00 92.06 94 ALA A O 1
ATOM 722 N N . VAL A 1 95 ? -7.307 -1.439 7.833 1.00 90.81 95 VAL A N 1
ATOM 723 C CA . VAL A 1 95 ? -7.470 -0.218 8.635 1.00 90.81 95 VAL A CA 1
ATOM 724 C C . VAL A 1 95 ? -8.948 -0.012 8.979 1.00 90.81 95 VAL A C 1
ATOM 726 O O . VAL A 1 95 ? -9.270 0.111 10.156 1.00 90.81 95 VAL A O 1
ATOM 729 N N . ASP A 1 96 ? -9.850 -0.114 7.998 1.00 90.25 96 ASP A N 1
ATOM 730 C CA . ASP A 1 96 ? -11.301 0.020 8.209 1.00 90.25 96 ASP A CA 1
ATOM 731 C C . ASP A 1 96 ? -11.863 -1.000 9.194 1.00 90.25 96 ASP A C 1
ATOM 733 O O . ASP A 1 96 ? -12.616 -0.668 10.106 1.00 90.25 96 ASP A O 1
ATOM 737 N N . LYS A 1 97 ? -11.488 -2.273 9.038 1.00 92.31 97 LYS A N 1
ATOM 738 C CA . LYS A 1 97 ? -11.919 -3.327 9.964 1.00 92.31 97 LYS A CA 1
ATOM 739 C C . LYS A 1 97 ? -11.452 -3.061 11.391 1.00 92.31 97 LYS A C 1
ATOM 741 O O . LYS A 1 97 ? -12.192 -3.347 12.327 1.00 92.31 97 LYS A O 1
ATOM 746 N N . THR A 1 98 ? -10.234 -2.550 11.542 1.00 86.00 98 THR A N 1
ATOM 747 C CA . THR A 1 98 ? -9.652 -2.244 12.850 1.00 86.00 98 THR A CA 1
ATOM 748 C C . THR A 1 98 ? -10.365 -1.057 13.484 1.00 86.00 98 THR A C 1
ATOM 750 O O . THR A 1 98 ? -10.765 -1.151 14.640 1.00 86.00 98 THR A O 1
ATOM 753 N N . GLN A 1 99 ? -10.606 0.008 12.714 1.00 88.75 99 GLN A N 1
ATOM 754 C CA . GLN A 1 99 ? -11.401 1.157 13.144 1.00 88.75 99 GLN A CA 1
ATOM 755 C C . GLN A 1 99 ? -12.787 0.714 13.631 1.00 88.75 99 GLN A C 1
ATOM 757 O O . GLN A 1 99 ? -13.114 0.943 14.789 1.00 88.75 99 GLN A O 1
ATOM 762 N N . ASN A 1 100 ? -13.538 -0.026 12.810 1.00 87.81 100 ASN A N 1
ATOM 763 C CA . ASN A 1 100 ? -14.880 -0.499 13.164 1.00 87.81 100 ASN A CA 1
ATOM 764 C C . ASN A 1 100 ? -14.892 -1.391 14.421 1.00 87.81 100 ASN A C 1
ATOM 766 O O . ASN A 1 100 ? -15.855 -1.388 15.183 1.00 87.81 100 ASN A O 1
ATOM 770 N N . ALA A 1 101 ? -13.856 -2.210 14.633 1.00 87.62 101 ALA A N 1
ATOM 771 C CA . ALA A 1 101 ? -13.751 -3.051 15.825 1.00 87.62 101 ALA A CA 1
ATOM 772 C C . ALA A 1 101 ? -13.493 -2.222 17.093 1.00 87.62 101 ALA A C 1
ATOM 774 O O . ALA A 1 101 ? -14.054 -2.524 18.149 1.00 87.62 101 ALA A O 1
ATOM 775 N N . ILE A 1 102 ? -12.667 -1.177 16.984 1.00 83.81 102 ILE A N 1
ATOM 776 C CA . ILE A 1 102 ? -12.409 -0.252 18.087 1.00 83.81 102 ILE A CA 1
ATOM 777 C C . ILE A 1 102 ? -13.663 0.570 18.387 1.00 83.81 102 ILE A C 1
ATO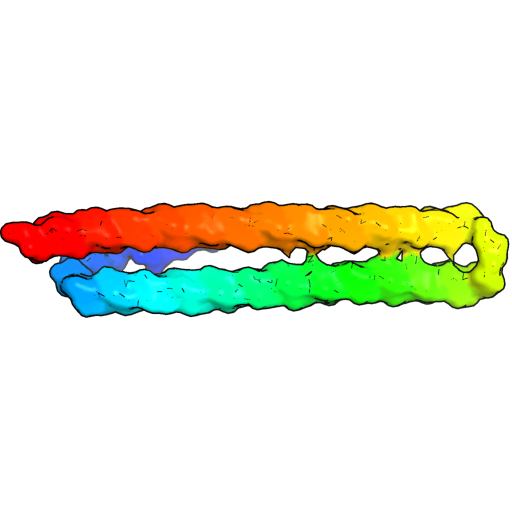M 779 O O . ILE A 1 102 ? -14.073 0.585 19.540 1.00 83.81 102 ILE A O 1
ATOM 783 N N . GLU A 1 103 ? -14.310 1.160 17.377 1.00 85.69 103 GLU A N 1
ATOM 784 C CA . GLU A 1 103 ? -15.563 1.921 17.533 1.00 85.69 103 GLU A CA 1
ATOM 785 C C . GLU A 1 103 ? -16.625 1.091 18.261 1.00 85.69 103 GLU A C 1
ATOM 787 O O . GLU A 1 103 ? -17.087 1.488 19.321 1.00 85.69 103 GLU A O 1
ATOM 792 N N . ARG A 1 104 ? -16.885 -0.149 17.820 1.00 86.88 104 ARG A N 1
ATOM 793 C CA . ARG A 1 104 ? -17.820 -1.054 18.519 1.00 86.88 104 ARG A CA 1
ATOM 794 C C . ARG A 1 104 ? -17.444 -1.327 19.971 1.00 86.88 104 ARG A C 1
ATOM 796 O O . ARG A 1 104 ? -18.316 -1.515 20.812 1.00 86.88 104 ARG A O 1
ATOM 803 N N . THR A 1 105 ? -16.151 -1.438 20.264 1.00 85.56 105 THR A N 1
ATOM 804 C CA . THR A 1 105 ? -15.685 -1.670 21.637 1.00 85.56 105 THR A CA 1
ATOM 805 C C . THR A 1 105 ? -15.938 -0.437 22.495 1.00 85.56 105 THR A C 1
ATOM 807 O O . THR A 1 105 ? -16.384 -0.569 23.632 1.00 85.56 105 THR A O 1
ATOM 810 N N . VAL A 1 106 ? -15.683 0.749 21.943 1.00 84.44 106 VAL A N 1
ATOM 811 C CA . VAL A 1 106 ? -15.921 2.029 22.608 1.00 84.44 106 VAL A CA 1
ATOM 812 C C . VAL A 1 106 ? -17.421 2.262 22.822 1.00 84.44 106 VAL A C 1
ATOM 814 O O . VAL A 1 106 ? -17.810 2.576 23.944 1.00 84.44 106 VAL A O 1
ATOM 817 N N . ASP A 1 107 ? -18.261 2.005 21.819 1.00 84.31 107 ASP A N 1
ATOM 818 C CA . ASP A 1 107 ? -19.724 2.091 21.918 1.00 84.31 107 ASP A CA 1
ATOM 819 C C . ASP A 1 107 ? -20.281 1.160 23.004 1.00 84.31 107 ASP A C 1
ATOM 821 O O . ASP A 1 107 ? -21.029 1.597 23.875 1.00 84.31 107 ASP A O 1
ATOM 825 N N . ASN A 1 108 ? -19.853 -0.109 23.028 1.00 85.62 108 ASN A N 1
ATOM 826 C CA . ASN A 1 108 ? -20.274 -1.064 24.061 1.00 85.62 108 ASN A CA 1
ATOM 827 C C . ASN A 1 108 ? -19.892 -0.602 25.477 1.00 85.62 108 ASN A C 1
ATOM 829 O O . ASN A 1 108 ? -20.624 -0.858 26.433 1.00 85.62 108 ASN A O 1
ATOM 833 N N . ILE A 1 109 ? -18.738 0.060 25.625 1.00 81.75 109 ILE A N 1
ATOM 834 C CA . ILE A 1 109 ? -18.320 0.660 26.896 1.00 81.75 109 ILE A CA 1
ATOM 835 C C . ILE A 1 109 ? -19.246 1.835 27.234 1.00 81.75 109 ILE A C 1
ATOM 837 O O . ILE A 1 109 ? -19.792 1.861 28.335 1.00 81.75 109 ILE A O 1
ATOM 841 N N . LYS A 1 110 ? -19.476 2.775 26.305 1.00 80.94 110 LYS A N 1
ATOM 842 C CA . LYS A 1 110 ? -20.389 3.914 26.519 1.00 80.94 110 LYS A CA 1
ATOM 843 C C . LYS A 1 110 ? -21.783 3.450 26.949 1.00 80.94 110 LYS A C 1
ATOM 845 O O . LYS A 1 110 ? -22.307 3.977 27.929 1.00 80.94 110 LYS A O 1
ATOM 850 N N . ASP A 1 111 ? -22.346 2.442 26.288 1.00 83.31 111 ASP A N 1
ATOM 851 C CA . ASP A 1 111 ? -23.665 1.880 26.608 1.00 83.31 111 ASP A CA 1
ATOM 852 C C . ASP A 1 111 ? -23.728 1.257 28.010 1.00 83.31 111 ASP A C 1
ATOM 854 O O . ASP A 1 111 ? -24.736 1.393 28.704 1.00 83.31 111 ASP A O 1
ATOM 858 N N . ALA A 1 112 ? -22.659 0.586 28.451 1.00 78.69 112 ALA A N 1
ATOM 859 C CA . ALA A 1 112 ? -22.594 -0.020 29.780 1.00 78.69 112 ALA A CA 1
ATOM 860 C C . ALA A 1 112 ? -22.486 1.017 30.913 1.00 78.69 112 ALA A C 1
ATOM 862 O O . ALA A 1 112 ? -22.943 0.739 32.017 1.00 78.69 112 ALA A O 1
ATOM 863 N N . PHE A 1 113 ? -21.895 2.188 30.651 1.00 75.00 113 PHE A N 1
ATOM 864 C CA . PHE A 1 113 ? -21.750 3.275 31.630 1.00 75.00 113 PHE A CA 1
ATOM 865 C C . PHE A 1 113 ? -22.853 4.347 31.545 1.00 75.00 113 PHE A C 1
ATOM 867 O O . PHE A 1 113 ? -22.937 5.195 32.430 1.00 75.00 113 PHE A O 1
ATOM 874 N N . SER A 1 114 ? -23.683 4.329 30.496 1.00 69.94 114 SER A N 1
ATOM 875 C CA . SER A 1 114 ? -24.829 5.243 30.329 1.00 69.94 114 SER A CA 1
ATOM 876 C C . SER A 1 114 ? -26.157 4.655 30.833 1.00 69.94 114 SER A C 1
ATOM 878 O O . SER A 1 114 ? -27.193 5.317 30.741 1.00 69.94 114 SER A O 1
ATOM 880 N N . LYS A 1 115 ? -26.133 3.420 31.347 1.00 53.69 115 LYS A N 1
ATOM 881 C CA . LYS A 1 115 ? -27.219 2.765 32.091 1.00 53.69 115 LYS A CA 1
ATOM 882 C C . LYS A 1 115 ? -26.920 2.772 33.582 1.00 53.69 115 LYS A C 1
ATOM 884 O O . LYS A 1 115 ? -27.902 2.896 34.345 1.00 53.69 115 LYS A O 1
#

pLDDT: mean 80.58, std 17.93, range [33.25, 96.0]

Radius of gyration: 22.56 Å; Cα contacts (8 Å, |Δi|>4): 60; chains: 1; bounding box: 46×21×65 Å

Foldseek 3Di:
DDDDPDDPPPPDPPDDPDLVVLVVQLVVLVVVLVVVLVVLVVVLVVQLVVLVVQLVVQCVVVVVPVDPSSVVSVVVSVVSNVVSVVVSVVVNVVSVVVSVVSNVVSVVSVVVVVD

Mean predicted aligned error: 10.6 Å

Sequence (115 aa):
MTFIWQGAFFSNNVAMASTDAADKVENKVGKDAGRAKNFIQDTKEKVQDAAKSNASKVEDATDGSGNFIERKAKKDKSRILEKSEKDAARTEKAVDKTQNAIERTVDNIKDAFSK

Secondary structure (DSSP, 8-state):
--------SSSS-SS---HHHHHHHHHHHHHHHHHHHHHHHHHHHHHHHHHHHHHHHHHHHTTT---HHHHHHHHHHHHHHHHHHHHHHHHHHHHHHHHHHHHHHHHHHHHHH--

Solvent-accessible surface area (backbone atoms only — not comparable to full-atom values): 6486 Å² total; per-residue (Å²): 137,84,84,76,84,74,81,84,83,79,87,80,78,91,77,67,91,43,66,70,50,45,54,50,48,49,56,47,47,54,51,53,45,50,50,50,45,49,51,40,51,55,49,33,50,52,53,41,50,50,34,50,51,53,28,50,53,43,28,61,76,48,73,65,68,74,43,75,66,37,51,47,33,52,51,50,28,53,51,47,45,57,47,37,52,53,51,36,54,53,49,47,52,49,46,51,54,51,47,54,54,49,46,54,53,42,49,54,50,48,57,66,75,74,106